Protein AF-A0A0F9JAJ4-F1 (afdb_monomer_lite)

Organism: NCBI:txid412755

pLDDT: mean 92.18, std 3.09, range [83.06, 96.56]

Structure (mmCIF, N/CA/C/O backbone):
data_AF-A0A0F9JAJ4-F1
#
_entry.id   AF-A0A0F9JAJ4-F1
#
loop_
_atom_site.group_PDB
_atom_site.id
_atom_site.type_symbol
_atom_site.label_atom_id
_atom_site.label_alt_id
_atom_site.label_comp_id
_atom_site.label_asym_id
_atom_site.label_entity_id
_atom_site.label_seq_id
_atom_site.pdbx_PDB_ins_code
_atom_site.Cartn_x
_atom_site.Cartn_y
_atom_site.Cartn_z
_atom_site.occupancy
_atom_site.B_iso_or_equiv
_atom_site.auth_seq_id
_atom_site.auth_comp_id
_atom_site.auth_asym_id
_atom_site.auth_atom_id
_atom_site.pdbx_PDB_model_num
ATOM 1 N N . MET A 1 1 ? -11.945 -2.589 11.657 1.00 87.25 1 MET A N 1
ATOM 2 C CA . MET A 1 1 ? -11.382 -3.504 10.626 1.00 87.25 1 MET A CA 1
ATOM 3 C C . MET A 1 1 ? -10.493 -2.677 9.724 1.00 87.25 1 MET A C 1
ATOM 5 O O . MET A 1 1 ? -10.945 -1.630 9.271 1.00 87.25 1 MET A O 1
ATOM 9 N N . TYR A 1 2 ? -9.258 -3.117 9.479 1.00 92.00 2 TYR A N 1
ATOM 10 C CA . TYR A 1 2 ? -8.348 -2.359 8.627 1.00 92.00 2 TYR A CA 1
ATOM 11 C C . TYR A 1 2 ? -8.780 -2.399 7.162 1.00 92.00 2 TYR A C 1
ATOM 13 O O . TYR A 1 2 ? -9.142 -3.448 6.632 1.00 92.00 2 TYR A O 1
ATOM 21 N N . SER A 1 3 ? -8.731 -1.237 6.518 1.00 93.81 3 SER A N 1
ATOM 22 C CA . SER A 1 3 ? -8.847 -1.084 5.070 1.00 93.81 3 SER A CA 1
ATOM 23 C C . SER A 1 3 ? -7.505 -0.618 4.525 1.00 93.81 3 SER A C 1
ATOM 25 O O . SER A 1 3 ? -6.968 0.390 4.981 1.00 93.81 3 SER A O 1
ATOM 27 N N . VAL A 1 4 ? -6.968 -1.350 3.553 1.00 94.75 4 VAL A N 1
ATOM 28 C CA . VAL A 1 4 ? -5.708 -1.019 2.884 1.00 94.75 4 VAL A CA 1
ATOM 29 C C . VAL A 1 4 ? -6.031 -0.542 1.478 1.00 94.75 4 VAL A C 1
ATOM 31 O O . VAL A 1 4 ? -6.665 -1.262 0.709 1.00 94.75 4 VAL A O 1
ATOM 34 N N . ILE A 1 5 ? -5.615 0.678 1.149 1.00 94.25 5 ILE A N 1
ATOM 35 C CA . ILE A 1 5 ? -5.932 1.329 -0.122 1.00 94.25 5 ILE A CA 1
ATOM 36 C C . ILE A 1 5 ? -4.632 1.623 -0.859 1.00 94.25 5 ILE A C 1
ATOM 38 O O . ILE A 1 5 ? -3.786 2.368 -0.369 1.00 94.25 5 ILE A O 1
ATOM 42 N N . LEU A 1 6 ? -4.495 1.052 -2.052 1.00 94.62 6 LEU A N 1
ATOM 43 C CA . LEU A 1 6 ? -3.447 1.407 -3.000 1.00 94.62 6 LEU A CA 1
ATOM 44 C C . LEU A 1 6 ? -3.884 2.643 -3.796 1.00 94.62 6 LEU A C 1
ATOM 46 O O . LEU A 1 6 ? -4.943 2.638 -4.419 1.00 94.62 6 LEU A O 1
ATOM 50 N N . THR A 1 7 ? -3.049 3.675 -3.797 1.00 93.56 7 THR A N 1
ATOM 51 C CA . THR A 1 7 ? -3.223 4.919 -4.558 1.00 93.56 7 THR A CA 1
ATOM 52 C C . THR A 1 7 ? -2.025 5.136 -5.472 1.00 93.56 7 THR A C 1
ATOM 54 O O . THR A 1 7 ? -0.991 4.492 -5.311 1.00 93.56 7 THR A O 1
ATOM 57 N N . GLU A 1 8 ? -2.123 6.091 -6.387 1.00 91.44 8 GLU A N 1
ATOM 58 C CA . GLU A 1 8 ? -1.041 6.475 -7.294 1.00 91.44 8 GLU A CA 1
ATOM 59 C C . GLU A 1 8 ? 0.197 7.010 -6.560 1.00 91.44 8 GLU A C 1
ATOM 61 O O . GLU A 1 8 ? 1.277 7.029 -7.135 1.00 91.44 8 GLU A O 1
ATOM 66 N N . LEU A 1 9 ? 0.059 7.443 -5.302 1.00 93.75 9 LEU A N 1
ATOM 67 C CA . LEU A 1 9 ? 1.138 8.046 -4.512 1.00 93.75 9 LEU A CA 1
ATOM 68 C C . LEU A 1 9 ? 1.700 7.118 -3.428 1.00 93.75 9 LEU A C 1
ATOM 70 O O . LEU A 1 9 ? 2.710 7.448 -2.804 1.00 93.75 9 LEU A O 1
ATOM 74 N N . GLY A 1 10 ? 1.042 5.991 -3.162 1.00 94.50 10 GLY A N 1
ATOM 75 C CA . GLY A 1 10 ? 1.387 5.146 -2.028 1.00 94.50 10 GLY A CA 1
ATOM 76 C C . GLY A 1 10 ? 0.258 4.246 -1.546 1.00 94.50 10 GLY A C 1
ATOM 77 O O . GLY A 1 10 ? -0.809 4.154 -2.158 1.00 94.50 10 GLY A O 1
ATOM 78 N N . VAL A 1 11 ? 0.483 3.612 -0.398 1.00 95.62 11 VAL A N 1
ATOM 79 C CA . VAL A 1 11 ? -0.496 2.764 0.290 1.00 95.62 11 VAL A CA 1
ATOM 80 C C . VAL A 1 11 ? -0.963 3.439 1.574 1.00 95.62 11 VAL A C 1
ATOM 82 O O . VAL A 1 11 ? -0.147 3.815 2.409 1.00 95.62 11 VAL A O 1
ATOM 85 N N . GLY A 1 12 ? -2.274 3.571 1.754 1.00 95.88 12 GLY A N 1
ATOM 86 C CA . GLY A 1 12 ? -2.882 4.064 2.989 1.00 95.88 12 GLY A CA 1
ATOM 87 C C . GLY A 1 12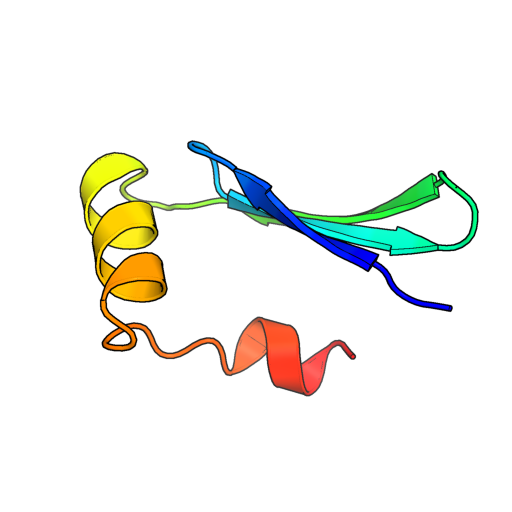 ? -3.538 2.940 3.787 1.00 95.88 12 GLY A C 1
ATOM 88 O O . GLY A 1 12 ? -4.252 2.114 3.217 1.00 95.88 12 GLY A O 1
ATOM 89 N N . VAL A 1 13 ? -3.331 2.931 5.105 1.00 96.56 13 VAL A N 1
ATOM 90 C CA . VAL A 1 13 ? -4.014 2.036 6.048 1.00 96.56 13 VAL A CA 1
ATOM 91 C C . VAL A 1 13 ? -5.005 2.839 6.875 1.00 96.56 13 VAL A C 1
ATOM 93 O O . VAL A 1 13 ? -4.646 3.834 7.510 1.00 96.56 13 VAL A O 1
ATOM 96 N N . PHE A 1 14 ? -6.255 2.389 6.871 1.00 96.00 14 PHE A N 1
ATOM 97 C CA . PHE A 1 14 ? -7.372 3.064 7.510 1.00 96.00 14 PHE A CA 1
ATOM 98 C C . PHE A 1 14 ? -8.071 2.159 8.520 1.00 96.00 14 PHE A C 1
ATOM 100 O O . PHE A 1 14 ? -8.265 0.971 8.267 1.00 96.00 14 PHE A O 1
ATOM 107 N N . GLU A 1 15 ? -8.531 2.747 9.620 1.00 95.69 15 GLU A N 1
ATOM 108 C CA . GLU A 1 15 ? -9.466 2.132 10.562 1.00 95.69 15 GLU A CA 1
ATOM 109 C C . GLU A 1 15 ? -10.617 3.101 10.823 1.00 95.69 15 GLU A C 1
ATOM 111 O O . GLU A 1 15 ? -10.387 4.273 11.120 1.00 95.69 15 GLU A O 1
ATOM 116 N N . ASP A 1 16 ? -11.856 2.633 10.658 1.00 91.44 16 ASP A N 1
ATOM 117 C CA . ASP A 1 16 ? -13.075 3.419 10.891 1.00 91.44 16 ASP A CA 1
ATOM 118 C C . ASP A 1 16 ? -13.025 4.825 10.254 1.00 91.44 16 ASP A C 1
ATOM 120 O O . ASP A 1 16 ? -13.383 5.832 10.862 1.00 91.44 16 ASP A O 1
ATOM 124 N N . GLN A 1 17 ? -12.563 4.877 8.995 1.00 86.94 17 GLN A N 1
ATOM 125 C CA . GLN A 1 17 ? -12.380 6.079 8.160 1.00 86.94 17 GLN A CA 1
ATOM 126 C C . GLN A 1 17 ? -11.224 7.012 8.565 1.00 86.94 17 GLN A C 1
ATOM 128 O O . GLN A 1 17 ? -11.006 8.034 7.914 1.00 86.94 17 GLN A O 1
ATOM 133 N N . LYS A 1 18 ? -10.434 6.669 9.586 1.00 94.06 18 LYS A N 1
ATOM 134 C CA . LYS A 1 18 ? -9.219 7.408 9.954 1.00 94.06 18 LYS A CA 1
ATOM 135 C C . LYS A 1 18 ? -7.999 6.799 9.281 1.00 94.06 18 LYS A C 1
ATOM 137 O O . LYS A 1 18 ? -7.785 5.596 9.375 1.00 94.06 18 LYS A O 1
ATOM 142 N N . CYS A 1 19 ? -7.183 7.635 8.642 1.00 93.44 19 CYS A N 1
ATOM 143 C CA . CYS A 1 19 ? -5.873 7.223 8.140 1.00 93.44 19 CYS A CA 1
ATOM 144 C C . CYS A 1 19 ? -4.918 7.048 9.325 1.00 93.44 19 CYS A C 1
ATOM 146 O O . CYS A 1 19 ? -4.640 8.013 10.038 1.00 93.44 19 CYS A O 1
ATOM 148 N N . LEU A 1 20 ? -4.441 5.825 9.545 1.00 95.62 20 LEU A N 1
ATOM 149 C CA . LEU A 1 20 ? -3.495 5.504 10.615 1.00 95.62 20 LEU A CA 1
ATOM 150 C C . LEU A 1 20 ? -2.047 5.573 10.133 1.00 95.62 20 LEU A C 1
ATOM 152 O O . LEU A 1 20 ? -1.156 5.980 10.881 1.00 95.62 20 LEU A O 1
ATOM 156 N N . LYS A 1 21 ? -1.809 5.184 8.878 1.00 95.12 21 LYS A N 1
ATOM 157 C CA . LYS A 1 21 ? -0.479 5.154 8.274 1.00 95.12 21 LYS A CA 1
ATOM 158 C C . LYS A 1 21 ? -0.572 5.326 6.765 1.00 95.12 21 LYS A C 1
ATOM 160 O O . LYS A 1 21 ? -1.495 4.821 6.132 1.00 95.12 21 LYS A O 1
ATOM 165 N N . ALA A 1 22 ? 0.419 6.006 6.201 1.00 94.31 22 ALA A N 1
ATOM 166 C CA . ALA A 1 22 ? 0.640 6.077 4.767 1.00 94.31 22 ALA A CA 1
ATOM 167 C C . ALA A 1 22 ? 2.088 5.682 4.454 1.00 94.31 22 ALA A C 1
ATOM 169 O O . ALA A 1 22 ? 3.015 6.127 5.135 1.00 94.31 22 ALA A O 1
ATOM 170 N N . PHE A 1 23 ? 2.255 4.853 3.429 1.00 93.81 23 PHE A N 1
ATOM 171 C CA . PHE A 1 23 ? 3.530 4.451 2.850 1.00 93.81 23 PHE A CA 1
ATOM 172 C C . PHE A 1 23 ? 3.650 5.133 1.492 1.00 93.81 23 PHE A C 1
ATOM 174 O O . PHE A 1 23 ? 2.955 4.751 0.551 1.00 93.81 23 PHE A O 1
ATOM 181 N N . SER A 1 24 ? 4.474 6.173 1.404 1.00 93.75 24 SER A N 1
ATOM 182 C CA . SER A 1 24 ? 4.666 6.918 0.158 1.00 93.75 24 SER A CA 1
ATOM 183 C C . SER A 1 24 ? 5.600 6.172 -0.786 1.00 93.75 24 SER A C 1
ATOM 185 O O . SER A 1 24 ? 6.612 5.618 -0.356 1.00 93.75 24 SER A O 1
ATOM 187 N N . PHE A 1 25 ? 5.294 6.209 -2.078 1.00 94.06 25 PHE A N 1
ATOM 188 C CA . PHE A 1 25 ? 6.192 5.696 -3.106 1.00 94.06 25 PHE A CA 1
ATOM 189 C C . PHE A 1 25 ? 7.368 6.633 -3.348 1.00 94.06 25 PHE A C 1
ATOM 191 O O . PHE A 1 25 ? 7.241 7.856 -3.266 1.00 94.06 25 PHE A O 1
ATOM 198 N N . SER A 1 26 ? 8.520 6.033 -3.645 1.00 91.38 26 SER A N 1
ATOM 199 C CA . SER A 1 26 ? 9.727 6.774 -4.024 1.00 91.38 26 SER A CA 1
ATOM 200 C C . SER A 1 26 ? 9.731 7.048 -5.527 1.00 91.38 26 SER A C 1
ATOM 202 O O . SER A 1 26 ? 10.151 8.122 -5.952 1.00 91.38 26 SER A O 1
ATOM 204 N N . ASP A 1 27 ? 9.202 6.107 -6.315 1.00 94.25 27 ASP A N 1
ATOM 205 C CA . ASP A 1 27 ? 8.885 6.270 -7.733 1.00 94.25 27 ASP A CA 1
ATOM 206 C C . ASP A 1 27 ? 7.414 5.871 -7.961 1.00 94.25 27 ASP A C 1
ATOM 208 O O . ASP A 1 27 ? 7.115 4.690 -8.153 1.00 94.25 27 ASP A O 1
ATOM 212 N N . PRO A 1 28 ? 6.475 6.838 -7.933 1.00 91.81 28 PRO A N 1
ATOM 213 C CA . PRO A 1 28 ? 5.037 6.573 -7.933 1.00 91.81 28 PRO A CA 1
ATOM 214 C C . PRO A 1 28 ? 4.552 5.637 -9.043 1.00 91.81 28 PRO A C 1
ATOM 216 O O . PRO A 1 28 ? 3.731 4.756 -8.796 1.00 91.81 28 PRO A O 1
ATOM 219 N N . VAL A 1 29 ? 5.069 5.796 -10.266 1.00 92.31 29 VAL A N 1
ATOM 220 C CA . VAL A 1 29 ? 4.621 5.002 -11.419 1.00 92.31 29 VAL A CA 1
ATOM 221 C C . VAL A 1 29 ? 5.167 3.583 -11.327 1.00 92.31 29 VAL A C 1
ATOM 223 O O . VAL A 1 29 ? 4.407 2.619 -11.436 1.00 92.31 29 VAL A O 1
ATOM 226 N N . SER A 1 30 ? 6.477 3.452 -11.117 1.00 92.94 30 SER A N 1
ATOM 227 C CA . SER A 1 30 ? 7.139 2.150 -11.054 1.00 92.94 30 SER A CA 1
ATOM 228 C C . SER A 1 30 ? 6.643 1.328 -9.862 1.00 92.94 30 SER A C 1
ATOM 230 O O . SER A 1 30 ? 6.330 0.145 -10.020 1.00 92.94 30 SER A O 1
ATOM 232 N N . ASP A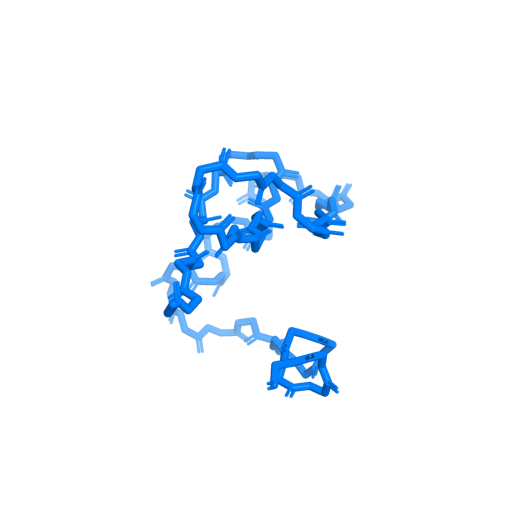 1 31 ? 6.506 1.957 -8.694 1.00 93.81 31 ASP A N 1
ATOM 233 C CA . ASP A 1 31 ? 6.084 1.306 -7.453 1.00 93.81 31 ASP A CA 1
ATOM 234 C C . ASP A 1 31 ? 4.615 0.861 -7.527 1.00 93.81 31 ASP A C 1
ATOM 236 O O . ASP A 1 31 ? 4.299 -0.290 -7.207 1.00 93.81 31 ASP A O 1
ATOM 240 N N . TYR A 1 32 ? 3.721 1.716 -8.042 1.00 93.88 32 TYR A N 1
ATOM 241 C CA . TYR A 1 32 ? 2.308 1.373 -8.224 1.00 93.88 32 TYR A CA 1
ATOM 242 C C . TYR A 1 32 ? 2.124 0.173 -9.161 1.00 93.88 32 TYR A C 1
ATOM 244 O O . TYR A 1 32 ? 1.402 -0.773 -8.833 1.00 93.88 32 TYR A O 1
ATOM 252 N N . ILE A 1 33 ? 2.796 0.182 -10.320 1.00 94.00 33 ILE A N 1
ATOM 253 C CA . ILE A 1 33 ? 2.729 -0.925 -11.283 1.00 94.00 33 ILE A CA 1
ATOM 254 C C . ILE A 1 33 ? 3.334 -2.196 -10.685 1.00 94.00 33 ILE A C 1
ATOM 256 O O . ILE A 1 33 ? 2.750 -3.265 -10.822 1.00 94.00 33 ILE A O 1
ATOM 260 N N . SER A 1 34 ? 4.454 -2.095 -9.968 1.00 93.44 34 SER A N 1
ATOM 261 C CA . SER A 1 34 ? 5.099 -3.242 -9.321 1.00 93.44 34 SER A CA 1
ATOM 262 C C . SER A 1 34 ? 4.196 -3.923 -8.283 1.00 93.44 34 SER A C 1
ATOM 264 O O . SER A 1 34 ? 4.133 -5.154 -8.237 1.00 93.44 34 SER A O 1
ATOM 266 N N . ILE A 1 35 ? 3.452 -3.150 -7.481 1.00 92.38 35 ILE A N 1
ATOM 267 C CA . ILE A 1 35 ? 2.467 -3.691 -6.528 1.00 92.38 35 ILE A CA 1
ATOM 268 C C . ILE A 1 35 ? 1.287 -4.313 -7.271 1.00 92.38 35 ILE A C 1
ATOM 270 O O . ILE A 1 35 ? 0.886 -5.432 -6.951 1.00 92.38 35 ILE A O 1
ATOM 274 N N . LYS A 1 36 ? 0.755 -3.623 -8.287 1.00 90.69 36 LYS A N 1
ATOM 275 C CA . LYS A 1 36 ? -0.355 -4.124 -9.108 1.00 90.69 36 LYS A CA 1
ATOM 276 C C . LYS A 1 36 ? -0.010 -5.439 -9.818 1.00 90.69 36 LYS A C 1
ATOM 278 O O . LYS A 1 36 ? -0.863 -6.315 -9.924 1.00 90.69 36 LYS A O 1
ATOM 283 N N . ASP A 1 37 ? 1.238 -5.586 -10.250 1.00 93.69 37 ASP A N 1
ATOM 284 C CA . ASP A 1 37 ? 1.781 -6.789 -10.886 1.00 93.69 37 ASP A CA 1
ATOM 285 C C . ASP A 1 37 ? 2.179 -7.890 -9.880 1.00 93.69 37 ASP A C 1
ATOM 287 O O . ASP A 1 37 ? 2.628 -8.960 -10.295 1.00 93.69 37 ASP A O 1
ATOM 291 N N . 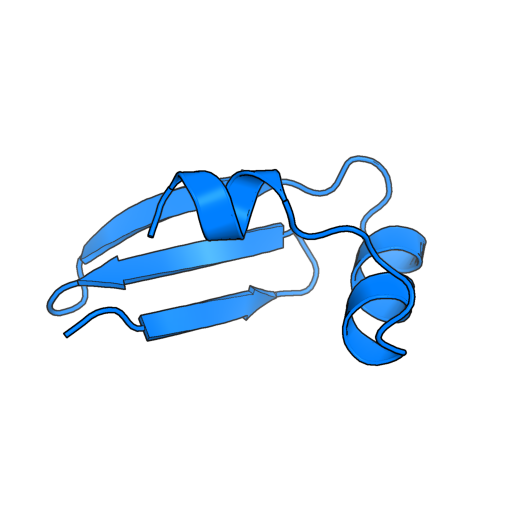GLY A 1 38 ? 2.077 -7.644 -8.567 1.00 89.44 38 GLY A N 1
ATOM 292 C CA . GLY A 1 38 ? 2.477 -8.593 -7.520 1.00 89.44 38 GLY A CA 1
ATOM 293 C C . GLY A 1 38 ? 3.991 -8.821 -7.407 1.00 89.44 38 GLY A C 1
ATOM 294 O O . GLY A 1 38 ? 4.426 -9.823 -6.844 1.00 89.44 38 GLY A O 1
ATOM 295 N N . LYS A 1 39 ? 4.807 -7.917 -7.961 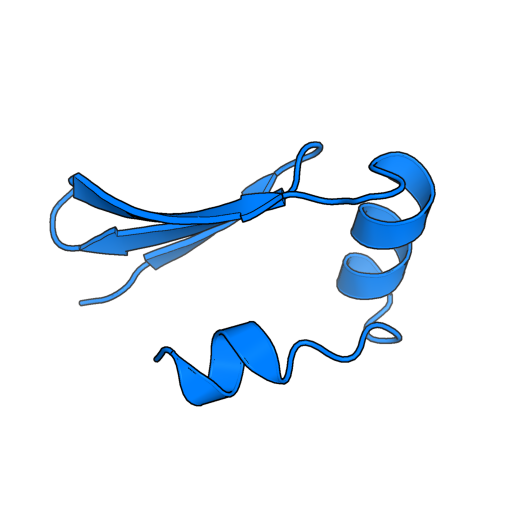1.00 88.56 39 LYS A N 1
ATOM 296 C CA . LYS A 1 39 ? 6.279 -7.999 -7.969 1.00 88.56 39 LYS A CA 1
ATOM 297 C C . LYS A 1 39 ? 6.921 -7.247 -6.803 1.00 88.56 39 LYS A C 1
ATOM 299 O O . LYS A 1 39 ? 8.070 -7.522 -6.454 1.00 88.56 39 LYS A O 1
ATOM 304 N N . ALA A 1 40 ? 6.204 -6.294 -6.214 1.00 86.69 40 ALA A N 1
ATOM 305 C CA . ALA A 1 40 ? 6.710 -5.486 -5.115 1.00 86.69 40 ALA A CA 1
ATOM 306 C C . ALA A 1 40 ? 6.790 -6.277 -3.805 1.00 86.69 40 ALA A C 1
ATOM 308 O O . ALA A 1 40 ? 5.884 -7.030 -3.444 1.00 86.69 40 ALA A O 1
ATOM 309 N N . LYS A 1 41 ? 7.859 -6.0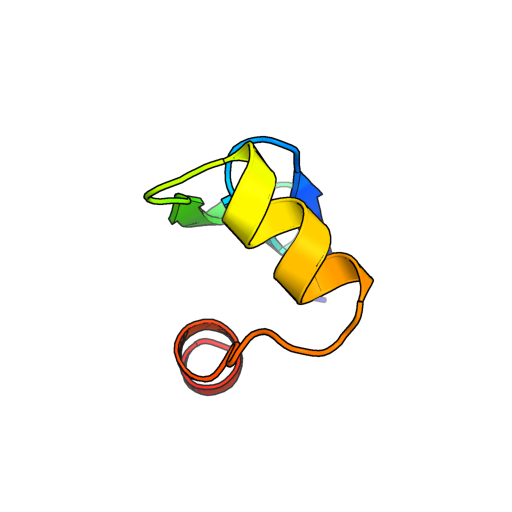40 -3.041 1.00 83.06 41 LYS A N 1
ATOM 310 C CA . LYS A 1 41 ? 7.944 -6.484 -1.648 1.00 83.06 41 LYS A CA 1
ATOM 311 C C . LYS A 1 41 ? 7.196 -5.485 -0.771 1.00 83.06 41 LYS A C 1
ATOM 313 O O . LYS A 1 41 ? 7.660 -4.368 -0.587 1.00 83.06 41 LYS A O 1
ATOM 318 N N . VAL A 1 42 ? 6.069 -5.906 -0.208 1.00 86.44 42 VAL A N 1
ATOM 319 C CA . VAL A 1 42 ? 5.243 -5.106 0.717 1.00 86.44 42 VAL A CA 1
ATOM 320 C C . VAL A 1 42 ? 5.515 -5.456 2.185 1.00 86.44 42 VAL A C 1
ATOM 322 O O . VAL A 1 42 ? 4.625 -5.375 3.022 1.00 86.44 42 VAL A O 1
ATOM 325 N N . SER A 1 43 ? 6.743 -5.873 2.506 1.00 87.94 43 SER A N 1
A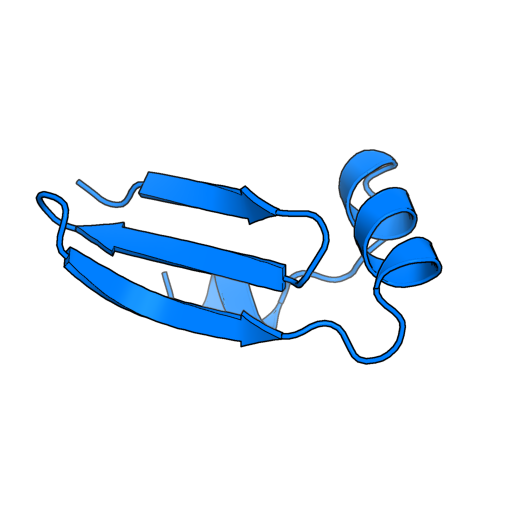TOM 326 C CA . SER A 1 43 ? 7.131 -6.331 3.849 1.00 87.94 43 SER A CA 1
ATOM 327 C C . SER A 1 43 ? 6.822 -5.303 4.936 1.00 87.94 43 SER A C 1
ATOM 329 O O . SER A 1 43 ? 6.260 -5.667 5.954 1.00 87.94 43 SER A O 1
ATOM 331 N N . GLU A 1 44 ? 7.070 -4.017 4.679 1.00 86.06 44 GLU A N 1
ATOM 332 C CA . GLU A 1 44 ? 6.781 -2.945 5.642 1.00 86.06 44 GLU A CA 1
ATOM 333 C C . GLU A 1 44 ? 5.281 -2.820 5.967 1.00 86.06 44 GLU A C 1
ATOM 335 O O . GLU A 1 44 ? 4.904 -2.564 7.107 1.00 86.06 44 GLU A O 1
ATOM 340 N N . LEU A 1 45 ? 4.412 -3.041 4.975 1.00 90.69 45 LEU A N 1
ATOM 341 C CA . LEU A 1 45 ? 2.963 -3.065 5.173 1.00 90.69 45 LEU A CA 1
ATOM 342 C C . LEU A 1 45 ? 2.533 -4.302 5.973 1.00 90.69 45 LEU A C 1
ATOM 344 O O . LEU A 1 45 ? 1.641 -4.198 6.807 1.00 90.69 45 LEU A O 1
ATOM 348 N N . VAL A 1 46 ? 3.158 -5.457 5.716 1.00 89.50 46 VAL A N 1
ATOM 349 C CA . VAL A 1 46 ? 2.890 -6.708 6.446 1.00 89.50 46 VAL A CA 1
ATOM 350 C C . VAL A 1 46 ? 3.346 -6.606 7.898 1.00 89.50 46 VAL A C 1
ATOM 352 O O . VAL A 1 46 ? 2.625 -7.052 8.775 1.00 89.50 46 VAL A O 1
ATOM 355 N N . ASP A 1 47 ? 4.501 -5.995 8.157 1.00 92.25 47 ASP A N 1
ATOM 356 C CA . ASP A 1 47 ? 5.024 -5.805 9.513 1.00 92.25 47 ASP A CA 1
ATOM 357 C C . ASP A 1 47 ? 4.190 -4.796 10.325 1.00 92.25 47 ASP A C 1
ATOM 359 O O . ASP A 1 47 ? 4.219 -4.810 11.555 1.00 92.25 47 ASP A O 1
ATOM 363 N N . TYR A 1 48 ? 3.470 -3.896 9.646 1.00 92.00 48 TYR A N 1
ATOM 364 C CA . TYR A 1 48 ? 2.614 -2.893 10.279 1.00 92.00 48 TYR A CA 1
ATOM 365 C C . TYR A 1 48 ? 1.219 -3.413 10.668 1.00 92.00 48 TYR A C 1
ATOM 367 O O . TYR A 1 48 ? 0.661 -2.929 11.655 1.00 92.00 48 TYR A O 1
ATOM 375 N N . LEU A 1 49 ? 0.639 -4.325 9.877 1.00 87.25 49 LEU A N 1
ATOM 376 C CA . LEU A 1 49 ? -0.733 -4.837 10.039 1.00 87.25 49 LEU A CA 1
ATOM 377 C C . LEU A 1 49 ? -0.821 -5.989 11.047 1.00 87.25 49 LEU A C 1
ATOM 379 O O . LEU A 1 49 ? -1.817 -5.996 11.807 1.00 87.25 49 LEU A O 1
#

Radius of gyration: 10.68 Å; chains: 1; bounding box: 23×17×22 Å

Foldseek 3Di:
DWDWDQDLFFIFIDDPRDTPDTDGDPDSVVQSVCVVVVNDDPVVVVVVD

Secondary structure (DSSP, 8-state):
-EEEEEETTEEEEEETTEEEEEEE-SSHHHHHHHHHTT-S--HHHHHH-

Sequence (49 aa):
MYSVILTELGVGVFEDQKCLKAFSFSDPVSDYISIKDGKAKVSELVDYL